Protein AF-A0A5K0WCI4-F1 (afdb_monomer)

Structure (mmCIF, N/CA/C/O backbone):
data_AF-A0A5K0WCI4-F1
#
_entry.id   AF-A0A5K0WCI4-F1
#
loop_
_atom_site.group_PDB
_atom_site.id
_atom_site.type_symbol
_atom_site.label_atom_id
_atom_site.label_alt_id
_atom_site.label_comp_id
_atom_site.label_asym_id
_atom_site.label_entity_id
_atom_site.label_seq_id
_atom_site.pdbx_PDB_ins_code
_atom_site.Cartn_x
_atom_site.Cartn_y
_atom_site.Cartn_z
_atom_site.occupancy
_atom_site.B_iso_or_equiv
_atom_site.auth_seq_id
_atom_site.auth_comp_id
_atom_site.auth_asym_id
_atom_site.auth_atom_id
_atom_site.pdbx_PDB_model_num
ATOM 1 N N . ASP A 1 1 ? 9.487 10.992 -27.282 1.00 69.62 1 ASP A N 1
ATOM 2 C CA . ASP A 1 1 ? 9.061 10.714 -25.895 1.00 69.62 1 ASP A CA 1
ATOM 3 C C . ASP A 1 1 ? 9.246 9.248 -25.542 1.00 69.62 1 ASP A C 1
ATOM 5 O O . ASP A 1 1 ? 9.180 8.405 -26.425 1.00 69.62 1 ASP A O 1
ATOM 9 N N . TYR A 1 2 ? 9.528 8.955 -24.273 1.00 91.94 2 TYR A N 1
ATOM 10 C CA . TYR A 1 2 ? 10.087 7.679 -23.796 1.00 91.94 2 TYR A CA 1
ATOM 11 C C . TYR A 1 2 ? 9.078 6.523 -23.632 1.00 91.94 2 TYR A C 1
ATOM 13 O O . TYR A 1 2 ? 9.443 5.502 -23.061 1.00 91.94 2 TYR A O 1
ATOM 21 N N . ASN A 1 3 ? 7.829 6.672 -24.099 1.00 93.88 3 ASN A N 1
ATOM 22 C CA . ASN A 1 3 ? 6.741 5.698 -23.896 1.00 93.88 3 ASN A CA 1
ATOM 23 C C . ASN A 1 3 ? 6.640 5.213 -22.431 1.00 93.88 3 ASN A C 1
ATOM 25 O O . ASN A 1 3 ? 6.668 4.019 -22.152 1.00 93.88 3 ASN A O 1
ATOM 29 N N . CYS A 1 4 ? 6.602 6.164 -21.496 1.00 95.69 4 CYS A N 1
ATOM 30 C CA . CYS A 1 4 ? 6.664 5.924 -20.057 1.00 95.69 4 CYS A CA 1
ATOM 31 C C . CYS A 1 4 ? 5.472 6.589 -19.363 1.00 95.69 4 CYS A C 1
ATOM 33 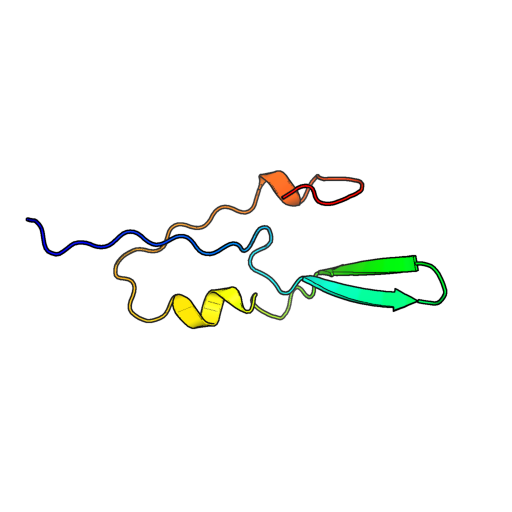O O . CYS A 1 4 ? 5.111 7.720 -19.704 1.00 95.69 4 CYS A O 1
ATOM 35 N N . THR A 1 5 ? 4.887 5.901 -18.383 1.00 95.94 5 THR A N 1
ATOM 36 C CA . THR A 1 5 ? 3.820 6.414 -17.519 1.00 95.94 5 THR A CA 1
ATOM 37 C C . THR A 1 5 ? 4.264 6.392 -16.058 1.00 95.94 5 THR A C 1
ATOM 39 O O . THR A 1 5 ? 5.102 5.592 -15.646 1.00 95.94 5 THR A O 1
ATOM 42 N N . VAL A 1 6 ? 3.715 7.312 -15.264 1.00 96.69 6 VAL A N 1
ATOM 43 C CA . VAL A 1 6 ? 3.914 7.364 -13.813 1.00 96.69 6 VAL A CA 1
ATOM 44 C C . VAL A 1 6 ? 2.545 7.516 -13.170 1.00 96.69 6 VAL A C 1
ATOM 46 O O . VAL A 1 6 ? 1.817 8.460 -13.475 1.00 96.69 6 VAL A O 1
ATOM 49 N N . GLU A 1 7 ? 2.200 6.591 -12.280 1.00 96.38 7 GLU A N 1
ATOM 50 C CA . GLU A 1 7 ? 0.881 6.511 -11.652 1.00 96.38 7 GLU A CA 1
ATOM 51 C C . GLU A 1 7 ? 1.002 6.522 -10.124 1.00 96.38 7 GLU A C 1
ATOM 53 O O . GLU A 1 7 ? 1.969 6.016 -9.552 1.00 96.38 7 GLU A O 1
ATOM 58 N N . PHE A 1 8 ? 0.010 7.112 -9.450 1.00 96.12 8 PHE A N 1
ATOM 59 C CA . PHE A 1 8 ? -0.050 7.184 -7.992 1.00 96.12 8 PHE A CA 1
ATOM 60 C C . PHE A 1 8 ? -1.385 6.654 -7.478 1.00 96.12 8 PHE A C 1
ATOM 62 O O . PHE A 1 8 ? -2.447 7.186 -7.801 1.00 96.12 8 PHE A O 1
ATOM 69 N N . PHE A 1 9 ? -1.318 5.652 -6.601 1.00 95.38 9 PHE A N 1
ATOM 70 C CA . PHE A 1 9 ? -2.484 5.080 -5.941 1.00 95.38 9 PHE A CA 1
ATOM 71 C C . PHE A 1 9 ? -2.409 5.296 -4.433 1.00 95.38 9 PHE A C 1
ATOM 73 O O . PHE A 1 9 ? -1.472 4.858 -3.765 1.00 95.38 9 PHE A O 1
ATOM 80 N N . TRP A 1 10 ? -3.430 5.948 -3.876 1.00 92.94 10 TRP A N 1
ATOM 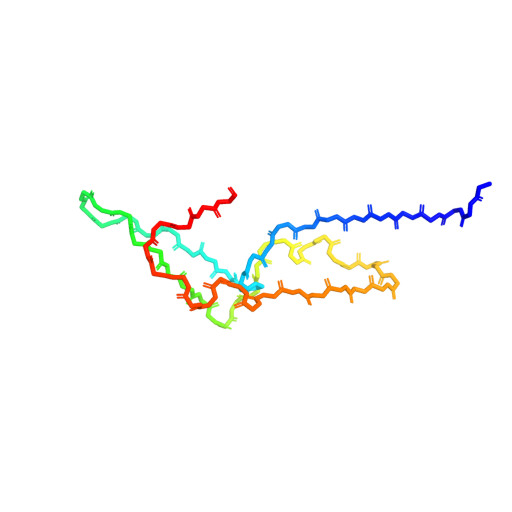81 C CA . TRP A 1 10 ? -3.496 6.216 -2.444 1.00 92.94 10 TRP A CA 1
ATOM 82 C C . TRP A 1 10 ? -3.778 4.938 -1.651 1.00 92.94 10 TRP A C 1
ATOM 84 O O . TRP A 1 10 ? -4.883 4.393 -1.682 1.00 92.94 10 TRP A O 1
ATOM 94 N N . SER A 1 11 ? -2.783 4.483 -0.892 1.00 94.62 11 SER A N 1
ATOM 95 C CA . SER A 1 11 ? -2.929 3.367 0.039 1.00 94.62 11 SER A CA 1
ATOM 96 C C . SER A 1 11 ? -1.995 3.533 1.247 1.00 94.62 11 SER A C 1
ATOM 98 O O . SER A 1 11 ? -0.913 2.951 1.291 1.00 94.62 11 SER A O 1
ATOM 100 N N . PRO A 1 12 ? -2.377 4.346 2.251 1.00 93.19 12 PRO A N 1
ATOM 101 C CA . PRO A 1 12 ? -1.470 4.776 3.319 1.00 93.19 12 PRO A CA 1
ATOM 102 C C . PRO A 1 12 ? -0.957 3.618 4.184 1.00 93.19 12 PRO A C 1
ATOM 104 O O . PRO A 1 12 ? 0.139 3.697 4.735 1.00 93.19 12 PRO A O 1
ATOM 107 N N . PHE A 1 13 ? -1.730 2.534 4.283 1.00 94.75 13 PHE A N 1
ATOM 108 C CA . PHE A 1 13 ? -1.387 1.337 5.051 1.00 94.75 13 PHE A CA 1
ATOM 109 C C . PHE A 1 13 ? -1.110 0.106 4.181 1.00 94.75 13 PHE A C 1
ATOM 111 O O . PHE A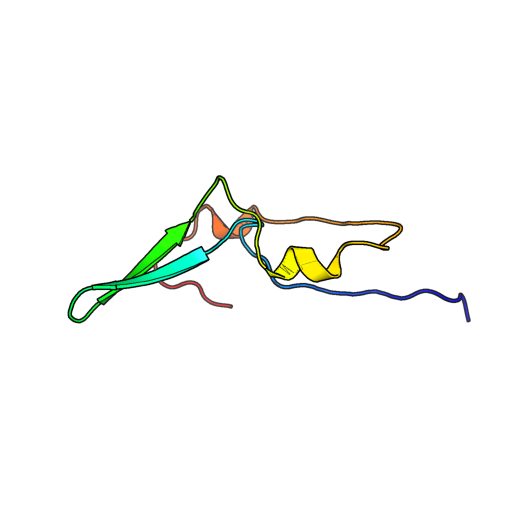 1 13 ? -0.802 -0.945 4.734 1.00 94.75 13 PHE A O 1
ATOM 118 N N . LEU A 1 14 ? -1.269 0.198 2.851 1.00 96.44 14 LEU A N 1
ATOM 119 C CA . LEU A 1 14 ? -1.247 -0.916 1.878 1.00 96.44 14 LEU A CA 1
ATOM 120 C C . LEU A 1 14 ? -2.313 -2.012 2.092 1.00 96.44 14 LEU A C 1
ATOM 122 O O . LEU A 1 14 ? -2.653 -2.742 1.163 1.00 96.44 14 LEU A O 1
ATOM 126 N N . VAL A 1 15 ? -2.894 -2.086 3.286 1.00 96.38 15 VAL A N 1
ATOM 127 C CA . VAL A 1 15 ? -3.980 -2.983 3.681 1.00 96.38 15 VAL A CA 1
ATOM 128 C C . VAL A 1 15 ? -5.327 -2.264 3.689 1.00 96.38 15 VAL A C 1
ATOM 130 O O . VAL A 1 15 ? -5.405 -1.031 3.647 1.00 96.38 15 VAL A O 1
ATOM 133 N N . GLU A 1 16 ? -6.408 -3.035 3.748 1.00 95.50 16 GLU A N 1
ATOM 134 C CA . GLU A 1 16 ? -7.762 -2.495 3.829 1.00 95.50 16 GLU A CA 1
ATOM 135 C C . GLU A 1 16 ? -7.963 -1.698 5.132 1.00 95.50 16 GLU A C 1
ATOM 137 O O . GLU A 1 16 ? -7.678 -2.165 6.240 1.00 95.50 16 GLU A O 1
ATOM 142 N N . LEU A 1 17 ? -8.492 -0.480 4.984 1.00 92.00 17 LEU A N 1
ATOM 143 C CA . LEU A 1 17 ? -8.922 0.383 6.077 1.00 92.00 17 LEU A CA 1
ATOM 144 C C . LEU A 1 17 ? -10.452 0.450 6.088 1.00 92.00 17 LEU A C 1
ATOM 146 O O . LEU A 1 17 ? -11.066 1.211 5.339 1.00 92.00 17 LEU A O 1
ATOM 150 N N . GLU A 1 18 ? -11.068 -0.323 6.971 1.00 90.56 18 GLU A N 1
ATOM 151 C CA . GLU A 1 18 ? -12.517 -0.395 7.102 1.00 90.56 18 GLU A CA 1
ATOM 152 C C . GLU A 1 18 ? -13.050 0.722 8.011 1.00 90.56 18 GLU A C 1
ATOM 154 O O . GLU A 1 18 ? -12.562 0.941 9.123 1.00 90.56 18 GLU A O 1
ATOM 159 N N . ASN A 1 19 ? -14.107 1.405 7.559 1.00 88.75 19 ASN A N 1
ATOM 160 C CA . ASN A 1 19 ? -14.855 2.368 8.365 1.00 88.75 19 ASN A CA 1
ATOM 161 C C . ASN A 1 19 ? -16.120 1.705 8.929 1.00 88.75 19 ASN A C 1
ATOM 163 O O . ASN A 1 19 ? -17.154 1.642 8.261 1.00 88.75 19 ASN A O 1
ATOM 167 N N . ARG A 1 20 ? -16.077 1.251 10.183 1.00 85.44 20 ARG A N 1
ATOM 168 C CA . ARG A 1 20 ? -17.225 0.633 10.856 1.00 85.44 20 ARG A CA 1
ATOM 169 C C . ARG A 1 20 ? -18.021 1.678 11.635 1.00 85.44 20 ARG A C 1
ATOM 171 O O . ARG A 1 20 ? -17.526 2.273 12.593 1.00 85.44 20 ARG A O 1
ATOM 178 N N . LYS A 1 21 ? -19.284 1.894 11.260 1.00 85.50 21 LYS A N 1
ATOM 179 C CA . LYS A 1 21 ? -20.204 2.750 12.026 1.00 85.50 21 LYS A CA 1
ATOM 180 C C . LYS A 1 21 ? -20.688 1.999 13.271 1.00 85.50 21 LYS A C 1
ATOM 182 O O . LYS A 1 21 ? -21.326 0.957 13.158 1.00 85.50 21 LYS A O 1
ATOM 187 N N . GLN A 1 22 ? -20.413 2.537 14.456 1.00 82.12 22 GLN A N 1
ATOM 188 C CA . GLN A 1 22 ? -20.986 2.075 15.722 1.00 82.12 22 GLN A CA 1
ATOM 189 C C . GLN A 1 22 ? -21.658 3.246 16.440 1.00 82.12 22 GLN A C 1
ATOM 191 O O . GLN A 1 22 ? -20.998 4.171 16.923 1.00 82.12 22 GLN A O 1
ATOM 196 N N . ARG A 1 23 ? -22.991 3.191 16.550 1.00 85.25 23 ARG A N 1
ATOM 197 C CA . ARG A 1 23 ? -23.817 4.251 17.154 1.00 85.25 23 ARG A CA 1
ATOM 198 C C . ARG A 1 23 ? -23.492 5.622 16.530 1.00 85.25 23 ARG A C 1
ATOM 200 O O . ARG A 1 23 ? -23.709 5.813 15.341 1.00 85.25 23 ARG A O 1
ATOM 207 N N . LYS A 1 24 ? -22.951 6.559 17.323 1.00 82.56 24 LYS A N 1
ATOM 208 C CA . LYS A 1 24 ? -22.571 7.927 16.919 1.00 82.56 24 LYS A CA 1
ATOM 209 C C . LYS A 1 24 ? -21.086 8.078 16.537 1.00 82.56 24 LYS A C 1
ATOM 211 O O . LYS A 1 24 ? -20.622 9.203 16.381 1.00 82.56 24 LYS A O 1
ATOM 216 N N . LYS A 1 25 ? -20.311 6.989 16.439 1.00 80.12 25 LYS A N 1
ATOM 217 C CA . LYS A 1 25 ? -18.871 7.027 16.126 1.00 80.12 25 LYS A CA 1
ATOM 218 C C . LYS A 1 25 ? -18.542 6.168 14.905 1.00 80.12 25 LYS A C 1
ATOM 220 O O . LYS A 1 25 ? -19.124 5.106 14.699 1.00 80.12 25 LYS A O 1
ATOM 225 N N . VAL A 1 26 ? -17.579 6.631 14.113 1.00 83.69 26 VAL A N 1
ATOM 226 C CA . VAL A 1 26 ? -16.942 5.836 13.056 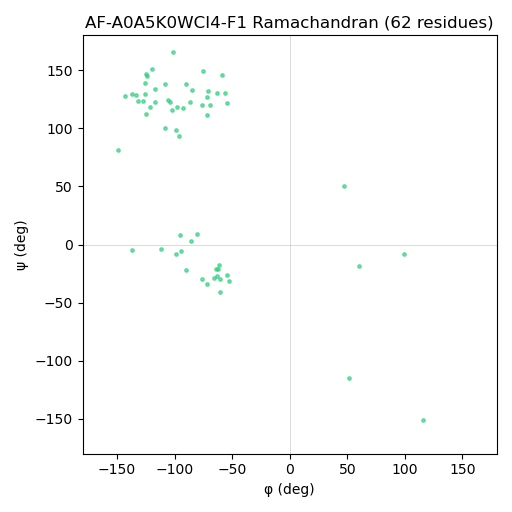1.00 83.69 26 VAL A CA 1
ATOM 227 C C . VAL A 1 26 ? -15.636 5.298 13.619 1.00 83.69 26 VAL A C 1
ATOM 229 O O . VAL A 1 26 ? -14.765 6.077 14.007 1.00 83.69 26 VAL A O 1
ATOM 232 N N . LEU A 1 27 ? -15.523 3.977 13.695 1.00 85.56 27 LEU A N 1
ATOM 233 C CA . LEU A 1 27 ? -14.281 3.288 14.012 1.00 85.56 27 LEU A CA 1
ATOM 234 C C . LEU A 1 27 ? 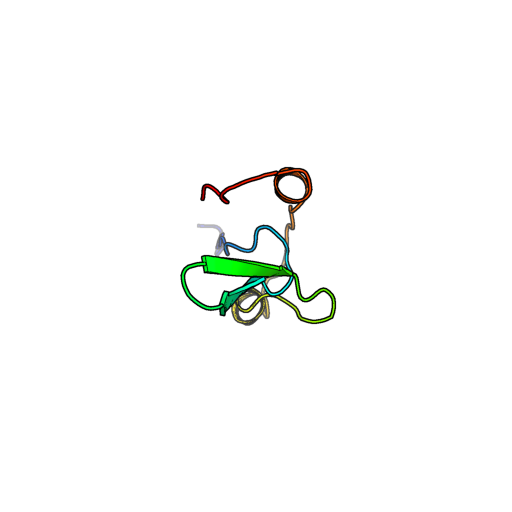-13.538 2.997 12.713 1.00 85.56 27 LEU A C 1
ATOM 236 O O . LEU A 1 27 ? -14.151 2.594 11.727 1.00 85.56 27 LEU A O 1
ATOM 240 N N . LYS A 1 28 ? -12.223 3.198 12.732 1.00 86.62 28 LYS A N 1
ATOM 241 C CA . LYS A 1 28 ? -11.329 2.833 11.636 1.00 86.62 28 LYS A CA 1
ATOM 242 C C . LYS A 1 28 ? -10.544 1.599 12.047 1.00 86.62 28 LYS A C 1
ATOM 244 O O . LYS A 1 28 ? -9.921 1.618 13.107 1.00 86.62 28 LYS A O 1
ATOM 249 N N . ILE A 1 29 ? -10.613 0.542 11.249 1.00 90.19 29 ILE A N 1
ATOM 250 C CA . ILE A 1 29 ? -9.991 -0.752 11.542 1.00 90.19 29 ILE A CA 1
ATOM 251 C C . ILE A 1 29 ? -9.096 -1.126 10.364 1.00 90.19 29 ILE A C 1
ATOM 253 O O . ILE A 1 29 ? -9.540 -1.093 9.221 1.00 90.19 29 ILE A O 1
ATOM 257 N N . LEU A 1 30 ? -7.843 -1.478 10.647 1.00 93.12 30 LEU A N 1
ATOM 258 C CA . LEU A 1 30 ? -6.936 -2.051 9.655 1.00 93.12 30 LEU A CA 1
ATOM 259 C C . LEU A 1 30 ? -7.140 -3.564 9.602 1.00 93.12 30 LEU A C 1
ATOM 261 O O . LEU A 1 30 ? -6.982 -4.240 10.622 1.00 93.12 30 LEU A O 1
ATOM 265 N N . LYS A 1 31 ? -7.468 -4.101 8.426 1.00 95.06 31 LYS A N 1
ATOM 266 C CA . LYS A 1 31 ? -7.554 -5.549 8.201 1.00 95.06 31 LYS A CA 1
ATOM 267 C C . LYS A 1 31 ? -6.242 -6.045 7.606 1.00 95.06 31 LYS A C 1
ATOM 269 O O . LYS A 1 31 ? -6.051 -6.035 6.398 1.00 95.06 31 LYS A O 1
ATOM 274 N N . LEU A 1 32 ? -5.332 -6.500 8.465 1.00 94.62 32 LEU A N 1
ATOM 275 C CA . LEU A 1 32 ? -3.967 -6.870 8.062 1.00 94.62 32 LEU A CA 1
ATOM 276 C C . LEU A 1 32 ? -3.893 -8.056 7.081 1.00 94.62 32 LEU A C 1
ATOM 278 O O . LEU A 1 32 ? -2.899 -8.201 6.383 1.00 94.62 32 LEU A O 1
ATOM 282 N N . GLY A 1 33 ? -4.932 -8.894 7.023 1.00 95.38 33 GLY A N 1
ATOM 283 C CA . GLY A 1 33 ? -5.017 -10.028 6.095 1.00 95.38 33 GLY A CA 1
ATOM 284 C C . GLY A 1 33 ? -5.576 -9.680 4.712 1.00 95.38 33 GLY A C 1
ATOM 285 O O . GLY A 1 33 ? -5.773 -10.582 3.903 1.00 95.38 33 GLY A O 1
ATOM 286 N N . THR A 1 34 ? -5.881 -8.407 4.443 1.00 96.56 34 THR A N 1
ATOM 287 C CA . THR A 1 34 ? -6.538 -7.983 3.203 1.00 96.56 34 THR A CA 1
ATOM 288 C C . THR A 1 34 ? -5.827 -6.775 2.615 1.00 96.56 34 THR A C 1
ATOM 290 O O . THR A 1 34 ? -5.588 -5.781 3.300 1.00 96.56 34 THR A O 1
ATOM 293 N N . ILE A 1 35 ? -5.483 -6.861 1.332 1.00 96.31 35 ILE A N 1
ATOM 294 C CA . ILE A 1 35 ? -4.824 -5.774 0.614 1.00 96.31 35 ILE A CA 1
ATOM 295 C C . ILE A 1 35 ? -5.819 -4.658 0.287 1.00 96.31 35 ILE A C 1
ATOM 297 O O . ILE A 1 35 ? -7.009 -4.902 0.096 1.00 96.31 35 ILE A O 1
ATOM 301 N N . SER A 1 36 ? -5.336 -3.422 0.233 1.00 96.12 36 SER A N 1
ATOM 302 C CA . SER A 1 36 ? -6.147 -2.267 -0.147 1.00 96.12 36 SER A CA 1
ATOM 303 C C . SER A 1 36 ? -6.749 -2.423 -1.548 1.00 96.12 36 SER A C 1
ATOM 305 O O . SER A 1 36 ? -6.089 -2.916 -2.458 1.00 96.12 36 SER A O 1
ATOM 307 N N . ASP A 1 37 ? -7.958 -1.894 -1.758 1.00 95.56 37 ASP A N 1
ATOM 308 C CA . ASP A 1 37 ? -8.607 -1.838 -3.078 1.00 95.56 37 ASP A CA 1
ATOM 309 C C . ASP A 1 37 ? -7.757 -1.153 -4.159 1.00 95.56 37 ASP A C 1
ATOM 311 O O . ASP A 1 37 ? -7.893 -1.470 -5.342 1.00 95.56 37 ASP A O 1
ATOM 315 N N . ALA A 1 38 ? -6.849 -0.255 -3.761 1.00 95.00 38 ALA A N 1
ATOM 316 C CA . ALA A 1 38 ? -5.869 0.361 -4.651 1.00 95.00 38 ALA A CA 1
ATOM 317 C C . ALA A 1 38 ? -5.068 -0.683 -5.449 1.00 95.00 38 ALA A C 1
ATOM 319 O O . ALA A 1 38 ? -4.737 -0.428 -6.607 1.00 95.00 38 ALA A O 1
ATOM 320 N N . ALA A 1 39 ? -4.839 -1.868 -4.870 1.00 96.25 39 ALA A N 1
ATOM 321 C CA . ALA A 1 39 ? -4.081 -2.953 -5.479 1.00 96.25 39 ALA A CA 1
ATOM 322 C C . ALA A 1 39 ? -4.669 -3.509 -6.772 1.00 96.25 39 ALA A C 1
ATOM 324 O O . ALA A 1 39 ? -3.944 -4.121 -7.550 1.00 96.25 39 ALA A O 1
ATOM 325 N N . LYS A 1 40 ? -5.949 -3.249 -7.051 1.00 96.62 40 LYS A N 1
ATOM 326 C CA . LYS A 1 40 ? -6.592 -3.632 -8.316 1.00 96.62 40 LYS A CA 1
ATOM 327 C C . LYS A 1 40 ? -5.959 -2.956 -9.539 1.00 96.62 40 LYS A C 1
ATOM 329 O O . LYS A 1 40 ? -6.117 -3.470 -10.638 1.00 96.62 40 LYS A O 1
ATOM 334 N N . HIS A 1 41 ? -5.248 -1.843 -9.347 1.00 95.69 41 HIS A N 1
ATOM 335 C CA . HIS A 1 41 ? -4.621 -1.075 -10.427 1.00 95.69 41 HIS A CA 1
ATOM 336 C C . HIS A 1 41 ? -3.125 -1.363 -10.606 1.00 95.69 41 HIS A C 1
ATOM 338 O O . HIS A 1 41 ? -2.515 -0.863 -11.538 1.00 95.69 41 HIS A O 1
ATOM 344 N N . TRP A 1 42 ? -2.510 -2.128 -9.704 1.00 94.88 42 TRP A N 1
ATOM 345 C CA . TRP A 1 42 ? -1.073 -2.413 -9.757 1.00 94.88 42 TRP A CA 1
ATOM 346 C C . TRP A 1 42 ? -0.656 -3.456 -10.812 1.00 94.88 42 TRP A C 1
ATOM 348 O O . TRP A 1 42 ? 0.484 -3.377 -11.2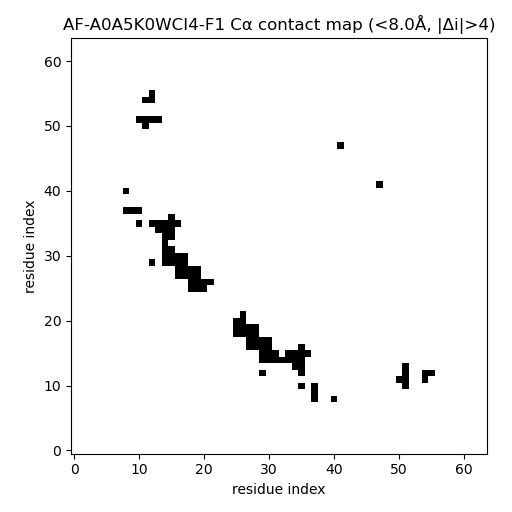76 1.00 94.88 42 TRP A O 1
ATOM 358 N N . PRO A 1 43 ? -1.494 -4.448 -11.198 1.00 97.00 43 PRO A N 1
ATOM 359 C CA . PRO A 1 43 ? -1.119 -5.408 -12.230 1.00 97.00 43 PRO A CA 1
ATOM 360 C C . PRO A 1 43 ? -0.741 -4.723 -13.546 1.00 97.00 43 PRO A C 1
ATOM 362 O O . PRO A 1 43 ? -1.493 -3.902 -14.059 1.00 97.00 43 PRO A O 1
ATOM 365 N N . GLY A 1 44 ? 0.409 -5.107 -14.103 1.00 96.50 44 GLY A N 1
ATOM 366 C CA . GLY A 1 44 ? 0.942 -4.547 -15.349 1.00 96.50 44 GLY A CA 1
ATOM 367 C C . GLY A 1 44 ? 2.023 -3.481 -15.162 1.00 96.50 44 GLY A C 1
ATOM 368 O O . GLY A 1 44 ? 2.652 -3.114 -16.147 1.00 96.50 44 GLY A O 1
ATOM 369 N N . ALA A 1 45 ? 2.287 -3.018 -13.935 1.00 97.44 45 ALA A N 1
ATOM 370 C CA . ALA A 1 45 ? 3.399 -2.1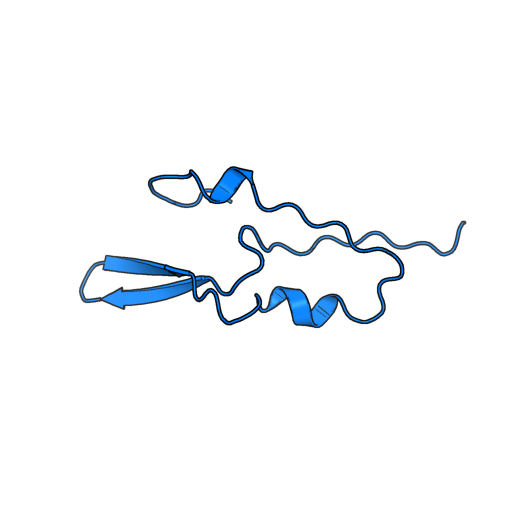07 -13.670 1.00 97.44 45 ALA A CA 1
ATOM 371 C C . ALA A 1 45 ? 4.764 -2.814 -13.784 1.00 97.44 45 ALA A C 1
ATOM 373 O O . ALA A 1 45 ? 4.976 -3.856 -13.160 1.00 97.44 45 ALA A O 1
ATOM 374 N N . ASP A 1 46 ? 5.712 -2.204 -14.502 1.00 97.62 46 ASP A N 1
ATOM 375 C CA . ASP A 1 46 ? 7.101 -2.688 -14.586 1.00 97.62 46 ASP A CA 1
ATOM 376 C C . ASP A 1 46 ? 7.882 -2.455 -13.282 1.00 97.62 46 ASP A C 1
ATOM 378 O O . ASP A 1 46 ? 8.744 -3.247 -12.899 1.00 97.62 46 ASP A O 1
ATOM 382 N N . VAL A 1 47 ? 7.580 -1.356 -12.583 1.00 97.44 47 VAL A N 1
ATOM 383 C CA . VAL A 1 47 ? 8.215 -0.965 -11.319 1.00 97.44 47 VAL A CA 1
ATOM 384 C C . VAL A 1 47 ? 7.144 -0.484 -10.345 1.00 97.44 47 VAL A C 1
ATOM 386 O O . VAL A 1 47 ? 6.347 0.393 -10.667 1.00 97.44 47 VAL A O 1
ATOM 389 N N . MET A 1 48 ? 7.157 -1.021 -9.123 1.00 97.19 48 MET A N 1
ATOM 390 C CA . MET A 1 48 ? 6.284 -0.586 -8.029 1.00 97.19 48 MET A CA 1
ATOM 391 C C . MET A 1 48 ? 7.108 -0.029 -6.869 1.00 97.19 48 MET A C 1
ATOM 393 O O . MET A 1 48 ? 8.073 -0.652 -6.426 1.00 97.19 48 MET A O 1
ATOM 397 N N . VAL A 1 49 ? 6.699 1.127 -6.340 1.00 97.50 49 VAL A N 1
ATOM 398 C CA . VAL A 1 49 ? 7.333 1.774 -5.183 1.00 97.50 49 VAL A CA 1
ATOM 399 C C . VAL A 1 49 ? 6.297 1.943 -4.079 1.00 97.50 49 VAL A C 1
ATOM 401 O O . VAL A 1 49 ? 5.309 2.654 -4.244 1.00 97.50 49 VAL A O 1
ATOM 404 N N . PHE A 1 50 ? 6.533 1.305 -2.934 1.00 96.25 50 PHE A N 1
ATOM 405 C CA . PHE A 1 50 ? 5.625 1.337 -1.790 1.00 96.25 50 PHE A CA 1
ATOM 406 C C . PHE A 1 50 ? 6.196 2.174 -0.644 1.00 96.25 50 PHE A C 1
ATOM 408 O O . PHE A 1 50 ? 7.370 2.056 -0.297 1.00 96.25 50 PHE A O 1
ATOM 415 N N . ASN A 1 51 ? 5.346 2.981 -0.005 1.00 94.50 51 ASN A N 1
ATOM 416 C CA . ASN A 1 51 ? 5.679 3.690 1.228 1.00 94.50 51 ASN A CA 1
ATOM 417 C C . ASN A 1 51 ? 4.459 3.738 2.154 1.00 94.50 51 ASN A C 1
ATOM 419 O O . ASN A 1 51 ? 3.381 4.164 1.752 1.00 94.50 51 ASN A O 1
ATOM 423 N N . THR A 1 52 ? 4.639 3.309 3.404 1.00 93.69 52 THR A N 1
ATOM 424 C CA . THR A 1 52 ? 3.561 3.256 4.400 1.00 93.69 52 THR A CA 1
ATOM 425 C C . THR A 1 52 ? 3.972 3.757 5.791 1.00 93.69 52 THR A C 1
ATOM 427 O O . THR A 1 52 ? 3.125 3.918 6.663 1.00 93.69 52 THR A O 1
ATOM 430 N N . GLY A 1 53 ? 5.247 4.093 6.024 1.00 90.38 53 GLY A N 1
ATOM 431 C CA . GLY A 1 53 ? 5.786 4.300 7.378 1.00 90.38 53 GLY A CA 1
ATOM 432 C C . GLY A 1 53 ? 5.116 5.419 8.188 1.00 90.38 53 GLY A C 1
ATOM 433 O O . GLY A 1 53 ? 4.835 5.244 9.373 1.00 90.38 53 GLY A O 1
ATOM 434 N N . HIS A 1 54 ? 4.807 6.551 7.551 1.00 89.31 54 HIS A N 1
ATOM 435 C CA . HIS A 1 54 ? 4.309 7.756 8.229 1.00 89.31 54 HIS A CA 1
ATOM 436 C C . HIS A 1 54 ? 2.982 7.553 8.990 1.00 89.31 54 HIS A C 1
ATOM 438 O O . HIS A 1 54 ? 2.721 8.212 10.001 1.00 89.31 54 HIS A O 1
ATOM 444 N N . TRP A 1 55 ? 2.135 6.635 8.521 1.00 87.88 55 TRP A N 1
ATOM 445 C CA . TRP A 1 55 ? 0.755 6.505 8.992 1.00 87.88 55 TRP A CA 1
ATOM 446 C C . TRP A 1 55 ? 0.593 5.554 10.179 1.00 87.88 55 TRP A C 1
ATOM 448 O O . TRP A 1 55 ? -0.35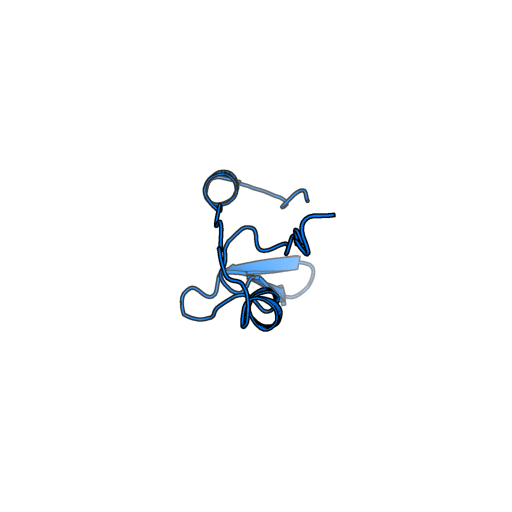5 5.700 10.946 1.00 87.88 55 TRP A O 1
ATOM 458 N N . TRP A 1 56 ? 1.529 4.626 10.388 1.00 89.50 56 TRP A N 1
ATOM 459 C CA . TRP A 1 56 ? 1.446 3.629 11.468 1.00 89.50 56 TRP A CA 1
ATOM 460 C C . TRP A 1 56 ? 1.522 4.234 12.868 1.00 89.50 56 TRP A C 1
ATOM 462 O O . TRP A 1 56 ? 0.950 3.693 13.811 1.00 89.50 56 TRP A O 1
ATOM 472 N N . LEU A 1 57 ? 2.207 5.368 13.007 1.00 86.62 57 LEU A N 1
ATOM 473 C CA . LEU A 1 57 ? 2.378 6.053 14.289 1.00 86.62 57 LEU A CA 1
ATOM 474 C C . LEU A 1 57 ? 1.333 7.153 14.522 1.00 86.62 57 LEU A C 1
ATOM 476 O O . LEU A 1 57 ? 1.289 7.743 15.605 1.00 86.62 57 LEU A O 1
ATOM 480 N N . HIS A 1 58 ? 0.481 7.436 13.532 1.00 80.62 58 HIS A N 1
ATOM 481 C CA . HIS A 1 58 ? -0.511 8.498 13.631 1.00 80.62 58 HIS A CA 1
ATOM 482 C C . HIS A 1 58 ? -1.598 8.143 14.651 1.00 80.62 58 HIS A C 1
ATOM 484 O O . HIS A 1 58 ? -2.343 7.174 14.502 1.00 80.62 58 HIS A O 1
ATOM 490 N N . LYS A 1 59 ? -1.732 8.981 15.682 1.00 74.31 59 LYS A N 1
ATOM 491 C CA . LYS A 1 59 ? -2.823 8.910 16.658 1.00 74.31 59 LYS A CA 1
ATOM 492 C C . LYS A 1 59 ? -3.823 10.025 16.363 1.00 74.31 59 LYS A C 1
ATOM 494 O O . LYS A 1 59 ? -3.461 11.196 16.353 1.00 74.31 59 LYS A O 1
ATOM 499 N N . GLY A 1 60 ? -5.087 9.671 16.137 1.00 72.81 60 GLY A N 1
ATOM 500 C CA . GLY A 1 60 ? -6.167 10.630 15.885 1.00 72.81 60 GLY A CA 1
ATOM 501 C C . GLY A 1 60 ? -6.779 10.506 14.490 1.00 72.81 60 GLY A C 1
ATOM 502 O O . GLY A 1 60 ? -6.855 9.419 13.921 1.00 72.81 60 GLY A O 1
ATOM 503 N N . LYS A 1 61 ? -7.295 11.614 13.949 1.00 68.12 61 LYS A N 1
ATOM 504 C CA . LYS A 1 61 ? -7.914 11.611 12.618 1.00 68.12 61 LYS A CA 1
ATOM 505 C C . LYS A 1 61 ? -6.825 11.469 11.554 1.00 68.12 61 LYS A C 1
ATOM 507 O O . LYS A 1 61 ? -5.915 12.287 11.519 1.00 68.12 61 LYS A O 1
ATOM 512 N N . LEU A 1 62 ? -6.970 10.484 10.664 1.00 71.19 62 LEU A N 1
ATOM 513 C CA . LEU A 1 62 ? -6.228 10.465 9.401 1.00 71.19 62 LEU A CA 1
ATOM 514 C C . LEU A 1 62 ? -6.484 11.782 8.671 1.00 71.19 62 LEU A C 1
ATOM 516 O O . LEU A 1 62 ? -7.643 12.120 8.413 1.00 71.19 62 LEU A O 1
ATOM 520 N N . LYS A 1 63 ? -5.409 12.505 8.380 1.00 60.69 63 LYS A N 1
ATOM 521 C CA . LYS A 1 63 ? -5.412 13.650 7.478 1.00 60.69 63 LYS A CA 1
ATOM 522 C C . LYS A 1 63 ? -4.827 13.141 6.169 1.00 60.69 63 LYS A C 1
ATOM 524 O O . LYS A 1 63 ? -3.714 12.635 6.196 1.00 60.69 63 LYS A O 1
ATOM 529 N N . ALA A 1 64 ? -5.629 13.151 5.110 1.00 58.88 64 ALA A N 1
ATOM 530 C CA . ALA A 1 64 ? -5.142 12.913 3.757 1.00 58.88 64 ALA A CA 1
ATOM 531 C C . ALA A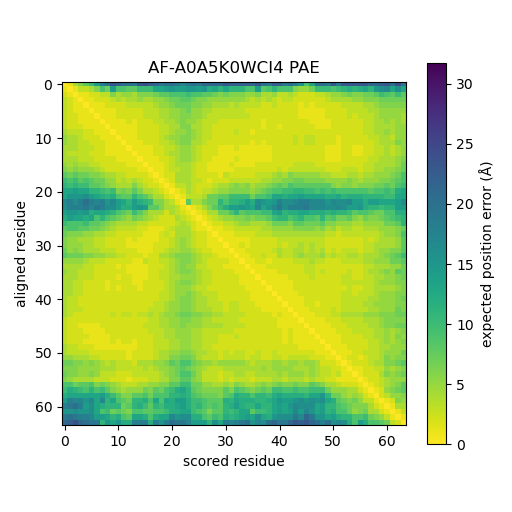 1 64 ? -4.536 14.211 3.221 1.00 58.88 64 ALA A C 1
ATOM 533 O O . ALA A 1 64 ? -5.068 15.280 3.610 1.00 58.88 64 ALA A O 1
#

InterPro domains:
  IPR026057 Trichome birefringence-like, C-terminal domain [PF13839] (1-60)
  IPR029962 Trichome birefringence-like family [PTHR32285] (1-59)

Solvent-accessible surface area (backbone atoms only — not comparable to full-atom values): 4587 Å² total; per-residue (Å²): 132,86,89,76,86,86,88,88,73,87,44,62,71,54,33,29,74,46,77,46,79,51,93,96,44,76,44,78,44,76,40,86,92,38,69,22,79,56,58,77,70,53,78,88,60,94,75,86,88,86,73,42,75,81,55,79,76,63,84,76,82,88,78,130

Radius of gyration: 14.98 Å; Cα contacts (8 Å, |Δi|>4): 52; chains: 1; bounding box: 34×24×43 Å

Mean predicted aligned error: 4.98 Å

Foldseek 3Di:
DPPDDDDDFDDQAQFDWDFDDDDPDTDTDGDPVGGYPSVVPPPPDPDDDDDRPPPVPDDDDDDD

Secondary structure (DSSP, 8-state):
-----------TTSEEEEEEEETTEEEEEEEEEEE-GGGGG-TT-S------HHHHT--SSPP-

pLDDT: mean 89.85, std 9.13, range [58.88, 97.62]

Organism: NCBI:txid210225

Sequence (64 aa):
DYNCTVEFFWSPFLVELENRKQRKKVLKILKLGTISDAAKHWPGADVMVFNTGHWWLHKGKLKA